Protein AF-A0A147B6J7-F1 (afdb_monomer)

Secondary structure (DSSP, 8-state):
-HHHHHHHHHHHHHHHHHHHHHHHHHHHHHHHHIIIIIHHHHHHHHHHHHHHHHHHHHHHHHHHHHHHHHHHHHHHT---HHHHTT-HHHHHHHHHHHHHHHHHHHHHHHHHHHHHHHHHHHHHHHHHHHHHHHHHHHHHHHHHHHHHHHS--------TTTTS---

Nearest PDB structures (foldseek):
  3q84-assembly1_A  TM=4.831E-01  e=7.282E-01  Homo sapiens
  5c21-assembly1_A  TM=3.276E-01  e=4.210E-01  Escherichia coli
  5c22-assembly4_D  TM=3.010E-01  e=3.986E-01  Escherichia coli
  5c22-assembly3_C  TM=2.764E-01  e=3.382E-01  Escherichia coli
  8vp5-assembly1_B  TM=3.276E-01  e=2.301E+00  Acetivibrio thermocellus ATCC 27405

pLDDT: mean 89.92, std 12.4, range [42.25, 98.62]

Solvent-accessible surface area (backbone atoms only — not comparable to full-atom values): 9178 Å² total; per-residue (Å²): 111,66,69,57,50,49,51,51,42,52,55,49,42,50,54,45,48,54,52,42,50,67,61,49,52,58,50,54,52,53,53,47,44,43,63,71,45,55,50,51,55,46,52,53,47,46,49,56,30,50,54,33,43,50,56,22,49,52,36,53,49,52,51,48,55,54,52,54,49,52,51,52,33,57,76,70,73,46,90,52,68,61,58,77,73,65,35,60,67,60,57,50,47,54,50,52,28,52,56,29,45,53,54,26,54,52,36,51,52,53,40,52,53,45,50,51,55,50,48,56,47,49,57,54,51,50,54,52,47,50,51,51,49,53,51,45,51,51,50,44,50,51,55,42,49,58,46,53,72,72,44,84,80,72,86,80,76,74,70,66,86,79,75,77,82,79,133

InterPro domains:
  IPR010504 Arfaptin homology (AH) domain [PF06456] (1-148)
  IPR010504 Arfaptin homology (AH) domain [PS50870] (1-153)
  IPR010504 Arfaptin homology (AH) domain [SM01015] (1-148)
  IPR027267 AH/BAR domain superfamily [G3DSA:1.20.1270.60] (1-149)
  IPR027267 AH/BAR domain superfamily [SSF103657] (1-149)
  IPR030798 Arfaptin family [PTHR12141] (1-161)

Sequence (167 aa):
EAFTRFGEAHRSIERYGIKLLKTVRPMLSDLNTYLNKAVPDTKLTIRKYADAKFEYLSYCLKVKEMDDEEYAYQALQEPLYRVETGNYEYRLILRCRQDARVRFAKLRSDVLVKLELLDQKHVQDIVFQLQRLVAALSQYHNDCHAVMKTTTIFPIEVDLSRSTFHY

Foldseek 3Di:
DQVVLVVVLVVQLVVLVVVLCVQLVVLVVLVCCLVVPLVVVLVVLVVQLVVLVVQLVVLVVVLVVVVVVVVVCVVVVHDDPCVVVPVVVNVVSVVSNVVSVVSNVVSVVVSVVSVVVSVVCVVVSPVVSVVSNVVSVVVSVVSSCVSVVPRPDDDPPPVCPPPVDDD

Mean predicted aligned error: 8.77 Å

Organism: NCBI:txid360319

Structure (mmCIF, N/CA/C/O backbone):
data_AF-A0A147B6J7-F1
#
_entry.id   AF-A0A147B6J7-F1
#
loop_
_atom_site.group_PDB
_atom_site.id
_atom_site.type_symbol
_atom_site.label_atom_id
_atom_site.label_alt_id
_atom_site.label_comp_id
_atom_site.label_asym_id
_atom_site.label_entity_id
_atom_site.label_seq_id
_atom_site.pdbx_PDB_ins_code
_atom_site.Cartn_x
_atom_site.Cartn_y
_atom_site.Cartn_z
_atom_site.occupancy
_atom_site.B_iso_or_equiv
_atom_site.auth_seq_id
_atom_site.auth_comp_id
_atom_site.auth_asym_id
_atom_site.auth_atom_id
_atom_site.pdbx_PDB_model_num
ATOM 1 N N . GLU A 1 1 ? -33.004 8.739 53.786 1.00 69.94 1 GLU A N 1
ATOM 2 C CA . GLU A 1 1 ? -32.907 7.510 52.963 1.00 69.94 1 GLU A CA 1
ATOM 3 C C . GLU A 1 1 ? -32.772 7.793 51.459 1.00 69.94 1 GLU A C 1
ATOM 5 O O . GLU A 1 1 ? -31.843 7.280 50.850 1.00 69.94 1 GLU A O 1
ATOM 10 N N . ALA A 1 2 ? -33.612 8.649 50.855 1.00 75.06 2 ALA A N 1
ATOM 11 C CA . ALA A 1 2 ? -33.563 8.957 49.414 1.00 75.06 2 ALA A CA 1
ATOM 12 C C . ALA A 1 2 ? -32.207 9.507 48.914 1.00 75.06 2 ALA A C 1
ATOM 14 O O . ALA A 1 2 ? -31.669 9.004 47.930 1.00 75.06 2 ALA A O 1
ATOM 15 N N . PHE A 1 3 ? -31.610 10.476 49.620 1.00 79.25 3 PHE A N 1
ATOM 16 C CA . PHE A 1 3 ? -30.280 11.011 49.281 1.00 79.25 3 PHE A CA 1
ATOM 17 C C . PHE A 1 3 ? -29.164 9.961 49.374 1.00 79.25 3 PHE A C 1
ATOM 19 O O . PHE A 1 3 ? -28.241 9.970 48.564 1.00 79.25 3 PHE A O 1
ATOM 26 N N . THR A 1 4 ? -29.262 9.028 50.324 1.00 84.44 4 THR A N 1
ATOM 27 C CA . THR A 1 4 ? -28.310 7.919 50.471 1.00 84.44 4 THR A CA 1
ATOM 28 C C . THR A 1 4 ? -28.399 6.974 49.275 1.00 84.44 4 THR A C 1
ATOM 30 O O . THR A 1 4 ? -27.381 6.711 48.641 1.00 84.44 4 THR A O 1
ATOM 33 N N . ARG A 1 5 ? -29.617 6.557 48.894 1.00 82.31 5 ARG A N 1
ATOM 34 C CA . ARG A 1 5 ? -29.853 5.714 47.706 1.00 82.31 5 ARG A CA 1
ATOM 35 C C . ARG A 1 5 ? -29.402 6.398 46.413 1.00 82.31 5 ARG A C 1
ATOM 37 O O . ARG A 1 5 ? -28.806 5.761 45.551 1.00 82.31 5 ARG A O 1
ATOM 44 N N . PHE A 1 6 ? -29.632 7.705 46.292 1.00 84.25 6 PHE A N 1
ATOM 45 C CA . PHE A 1 6 ? -29.133 8.505 45.173 1.00 84.25 6 PHE A CA 1
ATOM 46 C C . PHE A 1 6 ? -27.597 8.521 45.116 1.00 84.25 6 PHE A C 1
ATOM 48 O O . PHE A 1 6 ? -27.011 8.252 44.067 1.00 84.25 6 PHE A O 1
ATOM 55 N N . GLY A 1 7 ? -26.927 8.754 46.248 1.00 88.19 7 GLY A N 1
ATOM 56 C CA . GLY A 1 7 ? -25.465 8.707 46.329 1.00 88.19 7 GLY A CA 1
ATOM 57 C C . GLY A 1 7 ? -24.882 7.327 45.998 1.00 88.19 7 GLY A C 1
ATOM 58 O O . GLY A 1 7 ? -23.873 7.226 45.299 1.00 88.19 7 GLY A O 1
ATOM 59 N N . GLU A 1 8 ? -25.526 6.250 46.450 1.00 89.81 8 GLU A N 1
ATOM 60 C CA . GLU A 1 8 ? -25.137 4.869 46.135 1.00 89.81 8 GLU A CA 1
ATOM 61 C C . GLU A 1 8 ? -25.311 4.531 44.649 1.00 89.81 8 GLU A C 1
ATOM 63 O O . GLU A 1 8 ? -24.436 3.889 44.055 1.00 89.81 8 GLU A O 1
ATOM 68 N N . ALA A 1 9 ? -26.389 5.015 44.026 1.00 89.88 9 ALA A N 1
ATOM 69 C CA . ALA A 1 9 ? -26.606 4.881 42.591 1.00 89.88 9 ALA A CA 1
ATOM 70 C C . ALA A 1 9 ? -25.478 5.555 41.792 1.00 89.88 9 ALA A C 1
ATOM 72 O O . ALA A 1 9 ? -24.878 4.924 40.921 1.00 89.88 9 ALA A O 1
ATOM 73 N N . HIS A 1 10 ? -25.108 6.790 42.144 1.00 90.81 10 HIS A N 1
ATOM 74 C CA . HIS A 1 10 ? -24.001 7.505 41.500 1.00 90.81 10 HIS A CA 1
ATOM 75 C C . HIS A 1 10 ? -22.646 6.802 41.671 1.00 90.81 10 HIS A C 1
ATOM 77 O O . HIS A 1 10 ? -21.904 6.666 40.698 1.00 90.81 10 HIS A O 1
ATOM 83 N N . ARG A 1 11 ? -22.338 6.279 42.867 1.00 94.50 11 ARG A N 1
ATOM 84 C CA . ARG A 1 11 ? -21.125 5.464 43.090 1.00 94.50 11 ARG A CA 1
ATOM 85 C C . ARG A 1 11 ? -21.115 4.190 42.243 1.00 94.50 11 ARG A C 1
ATOM 87 O O . ARG A 1 11 ? -20.059 3.743 41.803 1.00 94.50 11 ARG A O 1
ATOM 94 N N . SER A 1 12 ? -22.278 3.584 42.018 1.00 93.94 12 SER A N 1
ATOM 95 C CA . SER A 1 12 ? -22.396 2.395 41.167 1.00 93.94 12 SER A CA 1
ATOM 96 C C . SER A 1 12 ? -22.158 2.740 39.695 1.00 93.94 12 SER A C 1
ATOM 98 O O . SER A 1 12 ? -21.373 2.061 39.034 1.00 93.94 12 SER A O 1
ATOM 100 N N . ILE A 1 13 ? -22.734 3.848 39.213 1.00 94.19 13 ILE A N 1
ATOM 101 C CA . ILE A 1 13 ? -22.497 4.384 37.862 1.00 94.19 13 ILE A CA 1
ATOM 102 C C . ILE A 1 13 ? -21.004 4.657 37.633 1.00 94.19 13 ILE A C 1
ATOM 104 O O . ILE A 1 13 ? -20.454 4.244 36.612 1.00 94.19 13 ILE A O 1
ATOM 108 N N . GLU A 1 14 ? -20.320 5.276 38.598 1.00 96.00 14 GLU A N 1
ATOM 109 C CA . GLU A 1 14 ? -18.872 5.511 38.534 1.00 96.00 14 GLU A CA 1
ATOM 110 C C . GLU A 1 14 ? -18.090 4.198 38.345 1.00 96.00 14 GLU A C 1
ATOM 112 O O . GLU A 1 14 ? -17.242 4.087 37.455 1.00 96.00 14 GLU A O 1
ATOM 117 N N . ARG A 1 15 ? -18.411 3.161 39.131 1.00 96.50 15 ARG A N 1
ATOM 118 C CA . ARG A 1 15 ? -17.767 1.840 39.023 1.00 96.50 15 ARG A CA 1
ATOM 119 C C . ARG A 1 15 ? -17.979 1.209 37.647 1.00 96.50 15 ARG A C 1
ATOM 121 O O . ARG A 1 15 ? -17.030 0.652 37.085 1.00 96.50 15 ARG A O 1
ATOM 128 N N . TYR A 1 16 ? -19.186 1.304 37.089 1.00 96.62 16 TYR A N 1
ATOM 129 C CA . TYR A 1 16 ? -19.463 0.830 35.730 1.00 96.62 16 TYR A CA 1
ATOM 130 C C . TYR A 1 16 ? -18.672 1.625 34.686 1.00 96.62 16 TYR A C 1
ATOM 132 O O . TYR A 1 16 ? -18.113 1.029 33.765 1.00 96.62 16 TYR A O 1
ATOM 140 N N . GLY A 1 17 ? -18.528 2.940 34.872 1.00 96.00 17 GLY A N 1
ATOM 141 C CA . GLY A 1 17 ? -17.719 3.800 34.008 1.00 96.00 17 GLY A CA 1
ATOM 142 C C . GLY A 1 17 ? -16.243 3.396 34.003 1.00 96.00 17 GLY A C 1
ATOM 143 O O . GLY A 1 17 ? -15.632 3.264 32.943 1.00 96.00 17 GLY A O 1
ATOM 144 N N . ILE A 1 18 ? -15.672 3.082 35.169 1.00 96.44 18 ILE A N 1
ATOM 145 C CA . ILE A 1 18 ? -14.296 2.568 35.270 1.00 96.44 18 ILE A CA 1
ATOM 146 C C . ILE A 1 18 ? -14.150 1.233 34.520 1.00 96.44 18 ILE A C 1
ATOM 148 O O . ILE A 1 18 ? -13.149 1.013 33.831 1.00 96.44 18 ILE A O 1
ATOM 152 N N . LYS A 1 19 ? -15.137 0.333 34.622 1.00 95.31 19 LYS A N 1
ATOM 153 C CA . LYS A 1 19 ? -15.140 -0.950 33.896 1.00 95.31 19 LYS A CA 1
ATOM 154 C C . LYS A 1 19 ? -15.223 -0.744 32.378 1.00 95.31 19 LYS A C 1
ATOM 156 O O . LYS A 1 19 ? -14.475 -1.389 31.639 1.00 95.31 19 LYS A O 1
ATOM 161 N N . LEU A 1 20 ? -16.066 0.182 31.920 1.00 95.94 20 LEU A N 1
ATOM 162 C CA . LEU A 1 20 ? -16.148 0.587 30.516 1.00 95.94 20 LEU A CA 1
ATOM 163 C C . LEU A 1 20 ? -14.793 1.107 30.020 1.00 95.94 20 LEU A C 1
ATOM 165 O O . LEU A 1 20 ? -14.279 0.614 29.019 1.00 95.94 20 LEU A O 1
ATOM 169 N N . LEU A 1 21 ? -14.161 2.029 30.754 1.00 95.44 21 LEU A N 1
ATOM 170 C CA . LEU A 1 21 ? -12.856 2.590 30.387 1.00 95.44 21 LEU A CA 1
ATOM 171 C C . LEU A 1 21 ? -11.766 1.518 30.281 1.00 95.44 21 LEU A C 1
ATOM 173 O O . LEU A 1 21 ? -10.988 1.524 29.327 1.00 95.44 21 LEU A O 1
ATOM 177 N N . LYS A 1 22 ? -11.729 0.562 31.217 1.00 95.06 22 LYS A N 1
ATOM 178 C CA . LYS A 1 22 ? -10.805 -0.585 31.156 1.00 95.06 22 LYS A CA 1
ATOM 179 C C . LYS A 1 22 ? -11.038 -1.464 29.924 1.00 95.06 22 LYS A C 1
ATOM 181 O O . LYS A 1 22 ? -10.088 -2.054 29.422 1.00 95.06 22 LYS A O 1
ATOM 186 N N . THR A 1 23 ? -12.273 -1.523 29.431 1.00 92.38 23 THR A N 1
ATOM 187 C CA . THR A 1 23 ? -12.650 -2.303 28.246 1.00 92.38 23 THR A CA 1
ATOM 188 C C . THR A 1 23 ? -12.295 -1.569 26.951 1.00 92.38 23 THR A C 1
ATOM 190 O O . THR A 1 23 ? -11.746 -2.181 26.039 1.00 92.38 23 THR A O 1
ATOM 193 N N . VAL A 1 24 ? -12.551 -0.258 26.879 1.00 93.38 24 VAL A N 1
ATOM 194 C CA . VAL A 1 24 ? -12.347 0.571 25.676 1.00 93.38 24 VAL A CA 1
ATOM 195 C C . VAL A 1 24 ? -10.879 0.948 25.457 1.00 93.38 24 VAL A C 1
ATOM 197 O O . VAL A 1 24 ? -10.421 1.021 24.318 1.00 93.38 24 VAL A O 1
ATOM 200 N N . ARG A 1 25 ? -10.101 1.165 26.525 1.00 93.44 25 ARG A N 1
ATOM 201 C CA . ARG A 1 25 ? -8.708 1.637 26.420 1.00 93.44 25 ARG A CA 1
ATOM 202 C C . ARG A 1 25 ? -7.802 0.737 25.555 1.00 93.44 25 ARG A C 1
ATOM 204 O O . ARG A 1 25 ? -7.075 1.295 24.733 1.00 93.44 25 ARG A O 1
ATOM 211 N N . PRO A 1 26 ? -7.831 -0.606 25.668 1.00 91.56 26 PRO A N 1
ATOM 212 C CA . PRO A 1 26 ? -7.085 -1.481 24.761 1.00 91.56 26 PRO A CA 1
ATOM 213 C C . PRO A 1 26 ? -7.514 -1.339 23.295 1.00 91.56 26 PRO A C 1
ATOM 215 O O . PRO A 1 26 ? -6.652 -1.285 22.426 1.00 91.56 26 PRO A O 1
ATOM 218 N N . MET A 1 27 ? -8.816 -1.168 23.021 1.00 91.25 27 MET A N 1
ATOM 219 C CA . MET A 1 27 ? -9.333 -1.009 21.651 1.00 91.25 27 MET A CA 1
ATOM 220 C C . MET A 1 27 ? -8.716 0.209 20.954 1.00 91.25 27 MET A C 1
ATOM 222 O O . MET A 1 27 ? -8.310 0.141 19.796 1.00 91.25 27 MET A O 1
ATOM 226 N N . LEU A 1 28 ? -8.592 1.326 21.681 1.00 90.31 28 LEU A N 1
ATOM 227 C CA . LEU A 1 28 ? -7.930 2.532 21.177 1.00 90.31 28 LEU A CA 1
ATOM 228 C C . LEU A 1 28 ? -6.443 2.291 20.891 1.00 90.31 28 LEU A C 1
ATOM 230 O O . LEU A 1 28 ? -5.915 2.829 19.922 1.00 90.31 28 LEU A O 1
ATOM 234 N N . SER A 1 29 ? -5.764 1.483 21.710 1.00 91.50 29 SER A N 1
ATOM 235 C CA . 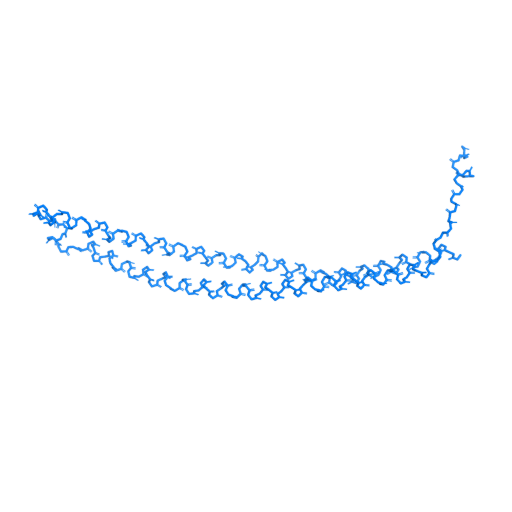SER A 1 29 ? -4.357 1.128 21.495 1.00 91.50 29 SER A CA 1
ATOM 236 C C . SER A 1 29 ? -4.161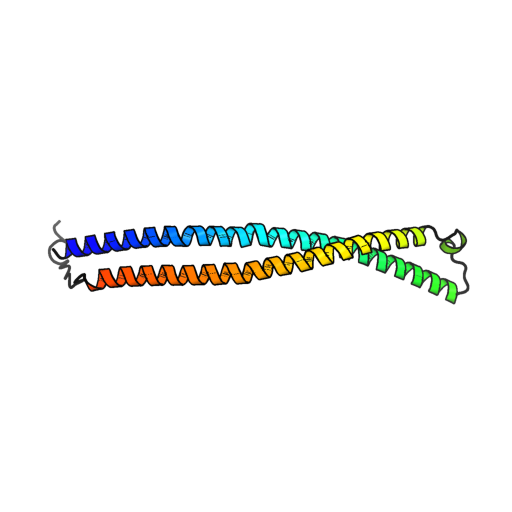 0.289 20.227 1.00 91.50 29 SER A C 1
ATOM 238 O O . SER A 1 29 ? -3.227 0.546 19.457 1.00 91.50 29 SER A O 1
ATOM 240 N N . ASP A 1 30 ? -5.074 -0.649 19.972 1.00 89.12 30 ASP A N 1
ATOM 241 C CA . ASP A 1 30 ? -5.074 -1.495 18.777 1.00 89.12 30 ASP A CA 1
ATOM 242 C C . ASP A 1 30 ? -5.309 -0.654 17.511 1.00 89.12 30 ASP A C 1
ATOM 244 O O . ASP A 1 30 ? -4.511 -0.703 16.570 1.00 89.12 30 ASP A O 1
ATOM 248 N N . LEU A 1 31 ? -6.335 0.207 17.520 1.00 90.00 31 LEU A N 1
ATOM 249 C CA . LEU A 1 31 ? -6.627 1.134 16.418 1.00 90.00 31 LEU A CA 1
ATOM 250 C C . LEU A 1 31 ? -5.474 2.116 16.175 1.00 90.00 31 LEU A C 1
ATOM 252 O O . LEU A 1 31 ? -5.091 2.367 15.032 1.00 90.00 31 LEU A O 1
ATOM 256 N N . ASN A 1 32 ? -4.864 2.629 17.244 1.00 91.94 32 ASN A N 1
ATOM 257 C CA . ASN A 1 32 ? -3.690 3.489 17.151 1.00 91.94 32 ASN A CA 1
ATOM 258 C C . ASN A 1 32 ? -2.502 2.755 16.512 1.00 91.94 32 ASN A C 1
ATOM 260 O O . ASN A 1 32 ? -1.783 3.329 15.699 1.00 91.94 32 ASN A O 1
ATOM 264 N N . THR A 1 33 ? -2.304 1.479 16.840 1.00 91.31 33 THR A N 1
ATOM 265 C CA . THR A 1 33 ? -1.266 0.642 16.224 1.00 91.31 33 THR A CA 1
ATOM 266 C C . THR A 1 33 ? -1.539 0.407 14.741 1.00 91.31 33 THR A C 1
ATOM 268 O O . THR A 1 33 ? -0.619 0.496 13.924 1.00 91.31 33 THR A O 1
ATOM 271 N N . TYR A 1 34 ? -2.790 0.153 14.365 1.00 90.56 34 TYR A N 1
ATOM 272 C CA . TYR A 1 34 ? -3.180 0.037 12.963 1.00 90.56 34 TYR A CA 1
ATOM 273 C C . TYR A 1 34 ? -2.871 1.331 12.185 1.00 90.56 34 TYR A C 1
ATOM 275 O O . TYR A 1 34 ? -2.132 1.300 11.196 1.00 90.56 34 TYR A O 1
ATOM 283 N N . LEU A 1 35 ? -3.338 2.479 12.686 1.00 91.62 35 LEU A N 1
ATOM 284 C CA . LEU A 1 35 ? -3.189 3.779 12.022 1.00 91.62 35 LEU A CA 1
ATOM 285 C C . LEU A 1 35 ? -1.745 4.282 11.972 1.00 91.62 35 LEU A C 1
ATOM 287 O O . LEU A 1 35 ? -1.324 4.815 10.949 1.00 91.62 35 LEU A O 1
ATOM 291 N N . ASN A 1 36 ? -0.986 4.119 13.057 1.00 94.62 36 ASN A N 1
ATOM 292 C CA . ASN A 1 36 ? 0.332 4.742 13.203 1.00 94.62 36 ASN A CA 1
ATOM 293 C C . ASN A 1 36 ? 1.505 3.786 12.970 1.00 94.62 36 ASN A C 1
ATOM 295 O O . ASN A 1 36 ? 2.647 4.239 12.926 1.00 94.62 36 ASN A O 1
ATOM 299 N N . LYS A 1 37 ? 1.260 2.480 12.795 1.00 93.50 37 LYS A N 1
ATOM 300 C CA . LYS A 1 37 ? 2.313 1.508 12.454 1.00 93.50 37 LYS A CA 1
ATOM 301 C C . LYS A 1 37 ? 2.007 0.736 11.172 1.00 93.50 37 LYS A C 1
ATOM 303 O O . LYS A 1 37 ? 2.798 0.802 10.236 1.00 93.50 37 LYS A O 1
ATOM 308 N N . ALA A 1 38 ? 0.859 0.057 11.090 1.00 92.69 38 ALA A N 1
ATOM 309 C CA . ALA A 1 38 ? 0.550 -0.816 9.948 1.00 92.69 38 ALA A CA 1
ATOM 310 C C . ALA A 1 38 ? 0.339 -0.037 8.633 1.00 92.69 38 ALA A C 1
ATOM 312 O O . ALA A 1 38 ? 0.917 -0.377 7.596 1.00 92.69 38 ALA A O 1
ATOM 313 N N . VAL A 1 39 ? -0.440 1.051 8.678 1.00 94.19 39 VAL A N 1
ATOM 314 C CA . VAL A 1 39 ? -0.682 1.899 7.499 1.00 94.19 39 VAL A CA 1
ATOM 315 C C . VAL A 1 39 ? 0.611 2.585 7.011 1.00 94.19 39 VAL A C 1
ATOM 317 O O . VAL A 1 39 ? 0.891 2.518 5.810 1.00 94.19 39 VAL A O 1
ATOM 320 N N . PRO A 1 40 ? 1.445 3.210 7.872 1.00 96.81 40 PRO A N 1
ATOM 321 C CA . PRO A 1 40 ? 2.719 3.793 7.450 1.00 96.81 40 PRO A CA 1
ATOM 322 C C . PRO A 1 40 ? 3.708 2.792 6.848 1.00 96.81 40 PRO A C 1
ATOM 324 O O . PRO A 1 40 ? 4.356 3.129 5.858 1.00 96.81 40 PRO A O 1
ATOM 327 N N . ASP A 1 41 ? 3.804 1.570 7.378 1.00 95.31 41 ASP A N 1
ATOM 328 C CA . ASP A 1 41 ? 4.677 0.526 6.816 1.00 95.31 41 ASP A CA 1
ATOM 329 C C . ASP A 1 41 ? 4.257 0.123 5.387 1.00 95.31 41 ASP A C 1
ATOM 331 O O . ASP A 1 41 ? 5.082 0.012 4.468 1.00 95.31 41 ASP A O 1
ATOM 335 N N . THR A 1 42 ? 2.947 -0.001 5.161 1.00 96.50 42 THR A N 1
ATOM 336 C CA . THR A 1 42 ? 2.401 -0.264 3.822 1.00 96.50 42 THR A CA 1
ATOM 337 C C . THR A 1 42 ? 2.676 0.914 2.884 1.00 96.50 42 THR A C 1
ATOM 339 O O . THR A 1 42 ? 3.189 0.722 1.779 1.00 96.50 42 THR A O 1
ATOM 342 N N . LYS A 1 43 ? 2.454 2.155 3.347 1.00 97.38 43 LYS A N 1
ATOM 343 C CA . LYS A 1 43 ? 2.781 3.378 2.591 1.00 97.38 43 LYS A CA 1
ATOM 344 C C . LYS A 1 43 ? 4.261 3.456 2.219 1.00 97.38 43 LYS A C 1
ATOM 346 O O . LYS A 1 43 ? 4.575 3.863 1.103 1.00 97.38 43 LYS A O 1
ATOM 351 N N . LEU A 1 44 ? 5.171 3.065 3.112 1.00 97.38 44 LEU A N 1
ATOM 352 C CA . LEU A 1 44 ? 6.608 3.043 2.827 1.00 97.38 44 LEU A CA 1
ATOM 353 C C . LEU A 1 44 ? 6.932 2.096 1.665 1.00 97.38 44 LEU A C 1
ATOM 355 O O . LEU A 1 44 ? 7.736 2.427 0.797 1.00 97.38 44 LEU A O 1
ATOM 359 N N . THR A 1 45 ? 6.281 0.938 1.629 1.00 96.69 45 THR A N 1
ATOM 360 C CA . THR A 1 45 ? 6.477 -0.060 0.566 1.00 96.69 45 THR A CA 1
ATOM 361 C C . THR A 1 45 ? 5.928 0.441 -0.769 1.00 96.69 45 THR A C 1
ATOM 363 O O . THR A 1 45 ? 6.598 0.318 -1.792 1.00 96.69 45 THR A O 1
ATOM 366 N N . ILE A 1 46 ? 4.765 1.101 -0.747 1.00 98.06 46 ILE A N 1
ATOM 367 C CA . ILE A 1 46 ? 4.179 1.755 -1.925 1.00 98.06 46 ILE A CA 1
ATOM 368 C C . ILE A 1 46 ? 5.107 2.843 -2.479 1.00 98.06 46 ILE A C 1
ATOM 370 O O . ILE A 1 46 ? 5.279 2.916 -3.693 1.00 98.06 46 ILE A O 1
ATOM 374 N N . ARG A 1 47 ? 5.741 3.659 -1.623 1.00 98.19 47 ARG A N 1
ATOM 375 C CA . ARG A 1 47 ? 6.712 4.677 -2.073 1.00 98.19 47 ARG A CA 1
ATOM 376 C C . ARG A 1 47 ? 7.907 4.041 -2.777 1.00 98.19 47 ARG A C 1
ATOM 378 O O . ARG A 1 47 ? 8.184 4.397 -3.912 1.00 98.19 47 ARG A O 1
ATOM 385 N N . LYS A 1 48 ? 8.530 3.026 -2.166 1.00 97.88 48 LYS A N 1
ATOM 386 C CA . LYS A 1 48 ? 9.651 2.290 -2.783 1.00 97.88 48 LYS A CA 1
ATOM 387 C C . LYS A 1 48 ? 9.272 1.691 -4.140 1.00 97.88 48 LYS A C 1
ATOM 389 O O . LYS A 1 48 ? 10.055 1.740 -5.083 1.00 97.88 48 LYS A O 1
ATOM 394 N N . TYR A 1 49 ? 8.067 1.131 -4.244 1.00 98.25 49 TYR A N 1
ATOM 395 C CA . TYR A 1 49 ? 7.526 0.642 -5.510 1.00 98.25 49 TYR A CA 1
ATOM 396 C C . TYR A 1 49 ? 7.348 1.763 -6.542 1.00 98.25 49 TYR A C 1
ATOM 398 O O . TYR A 1 49 ? 7.701 1.568 -7.704 1.00 98.25 49 TYR A O 1
ATOM 406 N N . ALA A 1 50 ? 6.815 2.919 -6.140 1.00 98.06 50 ALA A N 1
ATOM 407 C CA . ALA A 1 50 ? 6.629 4.062 -7.028 1.00 98.06 50 ALA A CA 1
ATOM 408 C C . ALA A 1 50 ? 7.969 4.579 -7.572 1.00 98.06 50 ALA A C 1
ATOM 410 O O . ALA A 1 50 ? 8.076 4.797 -8.777 1.00 98.06 50 ALA A O 1
ATOM 411 N N . ASP A 1 51 ? 8.994 4.669 -6.722 1.00 98.06 51 ASP A N 1
ATOM 412 C CA . ASP A 1 51 ? 10.347 5.072 -7.122 1.00 98.06 51 ASP A CA 1
ATOM 413 C C . ASP A 1 51 ? 10.945 4.075 -8.129 1.00 98.06 51 ASP A C 1
ATOM 415 O O . ASP A 1 51 ? 11.405 4.463 -9.202 1.00 98.06 51 ASP A O 1
ATOM 419 N N . ALA A 1 52 ? 10.851 2.769 -7.848 1.00 98.25 52 ALA A N 1
ATOM 420 C CA . ALA A 1 52 ? 11.331 1.727 -8.759 1.00 98.25 52 ALA A CA 1
ATOM 421 C C . ALA A 1 52 ? 10.546 1.679 -10.083 1.00 98.25 52 ALA A C 1
ATOM 423 O O . ALA A 1 52 ? 11.108 1.385 -11.139 1.00 98.25 52 ALA A O 1
ATOM 424 N N . LYS A 1 53 ? 9.240 1.973 -10.050 1.00 98.25 53 LYS A N 1
ATOM 425 C CA . LYS A 1 53 ? 8.413 2.105 -11.254 1.00 98.25 53 LYS A CA 1
ATOM 426 C C . LYS A 1 53 ? 8.861 3.305 -12.083 1.00 98.25 53 LYS A C 1
ATOM 428 O O . LYS A 1 53 ? 8.965 3.173 -13.299 1.00 98.25 53 LYS A O 1
ATOM 433 N N . PHE A 1 54 ? 9.110 4.448 -11.447 1.00 98.44 54 PHE A N 1
ATOM 434 C CA . PHE A 1 54 ? 9.587 5.647 -12.129 1.00 98.44 54 PHE A CA 1
ATOM 435 C C . PHE A 1 54 ? 10.939 5.395 -12.803 1.00 98.44 54 PHE A C 1
ATOM 437 O O . PHE A 1 54 ? 11.076 5.661 -13.992 1.00 98.44 54 PHE A O 1
ATOM 444 N N . GLU A 1 55 ? 11.887 4.786 -12.086 1.00 98.19 55 GLU A N 1
ATOM 445 C CA . GLU A 1 55 ? 13.192 4.384 -12.627 1.00 98.19 55 GLU A CA 1
ATOM 446 C C . GLU A 1 55 ? 13.053 3.423 -13.824 1.00 98.19 55 GLU A C 1
ATOM 448 O O . GLU A 1 55 ? 13.661 3.617 -14.873 1.00 98.19 55 GLU A O 1
ATOM 453 N N . TYR A 1 56 ? 12.215 2.388 -13.719 1.00 98.62 56 TYR A N 1
ATOM 454 C CA . TYR A 1 56 ? 11.993 1.465 -14.835 1.00 98.62 56 TYR A CA 1
ATOM 455 C C . TYR A 1 56 ? 11.380 2.161 -16.062 1.00 98.62 56 TYR A C 1
ATOM 457 O O . TYR A 1 56 ? 11.786 1.900 -17.199 1.00 98.62 56 TYR A O 1
ATOM 465 N N . LEU A 1 57 ? 10.401 3.043 -15.845 1.00 98.50 57 LEU A N 1
ATOM 466 C CA . LEU A 1 57 ? 9.732 3.768 -16.922 1.00 98.50 57 LEU A CA 1
ATOM 467 C C . LEU A 1 57 ? 10.643 4.805 -17.580 1.00 98.50 57 LEU A C 1
ATOM 469 O O . LEU A 1 57 ? 10.561 4.956 -18.797 1.00 98.50 57 LEU A O 1
ATOM 473 N N . SER A 1 58 ? 11.536 5.461 -16.832 1.00 98.50 58 SER A N 1
ATOM 474 C CA . SER A 1 58 ? 12.507 6.393 -17.415 1.00 98.50 58 SER A CA 1
ATOM 475 C C . SER A 1 58 ? 13.473 5.671 -18.358 1.00 98.50 58 SER A C 1
ATOM 477 O O . SER A 1 58 ? 13.711 6.150 -19.464 1.00 98.50 58 SER A O 1
ATOM 479 N N . TYR A 1 59 ? 13.931 4.463 -18.006 1.00 98.56 59 TYR A N 1
ATOM 480 C CA . TYR A 1 59 ? 14.712 3.636 -18.930 1.00 98.56 59 TYR A CA 1
ATOM 481 C C . TYR A 1 59 ? 13.906 3.183 -20.151 1.00 98.56 59 TYR A C 1
ATOM 483 O O . TYR A 1 59 ? 14.445 3.141 -21.253 1.00 98.56 59 TYR A O 1
ATOM 491 N N . CYS A 1 60 ? 12.621 2.846 -19.992 1.00 98.31 60 CYS A N 1
ATOM 492 C CA . CYS A 1 60 ? 11.771 2.504 -21.138 1.00 98.31 60 CYS A CA 1
ATOM 493 C C . CYS A 1 60 ? 11.60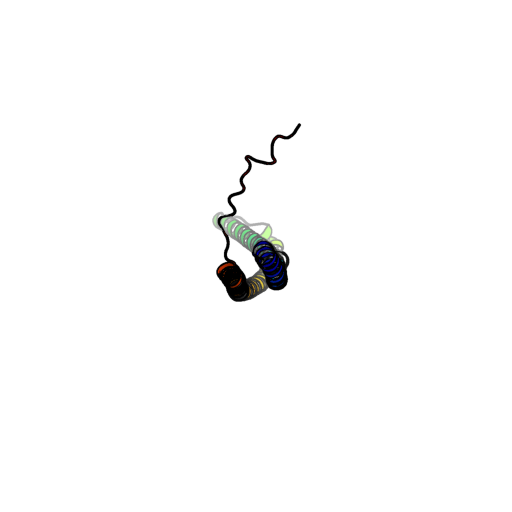9 3.684 -22.100 1.00 98.31 60 CYS A C 1
ATOM 495 O O . CYS A 1 60 ? 11.663 3.484 -23.311 1.00 98.31 60 CYS A O 1
ATOM 497 N N . LEU A 1 61 ? 11.429 4.892 -21.561 1.00 98.44 61 LEU A N 1
ATOM 498 C CA . LEU A 1 61 ? 11.346 6.109 -22.356 1.00 98.44 61 LEU A CA 1
ATOM 499 C C . LEU A 1 61 ? 12.665 6.373 -23.084 1.00 98.44 61 LEU A C 1
ATOM 501 O O . LEU A 1 61 ? 12.643 6.567 -24.291 1.00 98.44 61 LEU A O 1
ATOM 505 N N . LYS A 1 62 ? 13.805 6.270 -22.391 1.00 98.12 62 LYS A N 1
ATOM 506 C CA . LYS A 1 62 ? 15.119 6.491 -23.003 1.00 98.12 62 LYS A CA 1
ATOM 507 C C . LYS A 1 62 ? 15.421 5.507 -24.137 1.00 98.12 62 LYS A C 1
ATOM 509 O O . LYS A 1 62 ? 15.950 5.917 -25.160 1.00 98.12 62 LYS A O 1
ATOM 514 N N . VAL A 1 63 ? 15.068 4.226 -23.982 1.00 98.19 63 VAL A N 1
ATOM 515 C CA . VAL A 1 63 ? 15.188 3.241 -25.078 1.00 98.19 63 VAL A CA 1
ATOM 516 C C . VAL A 1 63 ? 14.346 3.673 -26.273 1.00 98.19 63 VAL A C 1
ATOM 518 O O . VAL A 1 63 ? 14.858 3.703 -27.383 1.00 98.19 63 VAL A O 1
ATOM 521 N N . LYS A 1 64 ? 13.091 4.069 -26.035 1.00 98.25 64 LYS A N 1
ATOM 522 C CA . LYS A 1 64 ? 12.197 4.520 -27.101 1.00 98.25 64 LYS A CA 1
ATOM 523 C C . LYS A 1 64 ? 12.738 5.756 -27.826 1.00 98.25 64 LYS A C 1
ATOM 525 O O . LYS A 1 64 ? 12.727 5.778 -29.043 1.00 98.25 64 LYS A O 1
ATOM 530 N N . GLU A 1 65 ? 13.251 6.744 -27.097 1.00 97.56 65 GLU A N 1
ATOM 531 C CA . GLU A 1 65 ? 13.878 7.932 -27.694 1.00 97.56 65 GLU A CA 1
ATOM 532 C C . GLU A 1 65 ? 15.061 7.563 -28.603 1.00 97.56 65 GLU A C 1
ATOM 534 O O . GLU A 1 65 ? 15.226 8.152 -29.666 1.00 97.56 65 GLU A O 1
ATOM 539 N N . MET A 1 66 ? 15.874 6.579 -28.202 1.00 96.31 66 MET A N 1
ATOM 540 C CA . MET A 1 66 ? 17.013 6.107 -29.000 1.00 96.31 66 MET A CA 1
ATOM 541 C C . MET A 1 66 ? 16.584 5.281 -30.221 1.00 96.31 66 MET A C 1
ATOM 543 O O . MET A 1 66 ? 17.253 5.358 -31.250 1.00 96.31 66 MET A O 1
ATOM 547 N N . ASP A 1 67 ? 15.499 4.508 -30.109 1.00 96.00 67 ASP A N 1
ATOM 548 C CA . ASP A 1 67 ? 14.899 3.775 -31.232 1.00 96.00 67 ASP A CA 1
ATOM 549 C C . ASP A 1 67 ? 14.277 4.754 -32.249 1.00 96.00 67 ASP A C 1
ATOM 551 O O . ASP A 1 67 ? 14.471 4.607 -33.455 1.00 96.00 67 ASP A O 1
ATOM 555 N N . ASP A 1 68 ? 13.571 5.784 -31.765 1.00 96.94 68 ASP A N 1
ATOM 556 C CA . ASP A 1 68 ? 12.949 6.826 -32.592 1.00 96.94 68 ASP A CA 1
ATOM 557 C C . ASP A 1 68 ? 14.018 7.668 -33.328 1.00 96.94 68 ASP A C 1
ATOM 559 O O . ASP A 1 68 ? 13.848 7.994 -34.504 1.00 96.94 68 ASP A O 1
ATOM 563 N N . GLU A 1 69 ? 15.146 7.979 -32.672 1.00 95.25 69 GLU A N 1
ATOM 564 C CA . GLU A 1 69 ? 16.315 8.622 -33.298 1.00 95.25 69 GLU A CA 1
ATOM 565 C C . GLU A 1 69 ? 16.894 7.754 -34.425 1.00 95.25 69 GLU A C 1
ATOM 567 O O . GLU A 1 69 ? 17.091 8.234 -35.541 1.00 95.25 69 GLU A O 1
ATOM 572 N N . GLU A 1 70 ? 17.146 6.471 -34.155 1.00 93.31 70 GLU A N 1
ATOM 573 C CA . GLU A 1 70 ? 17.719 5.547 -35.139 1.00 93.31 70 GLU A CA 1
ATOM 574 C C . GLU A 1 70 ? 16.801 5.391 -36.360 1.00 93.31 70 GLU A C 1
ATOM 576 O O . GLU A 1 70 ? 17.270 5.456 -37.499 1.00 93.31 70 GLU A O 1
ATOM 581 N N . TYR A 1 71 ? 15.486 5.303 -36.138 1.00 95.19 71 TYR A N 1
ATOM 582 C CA . TYR A 1 71 ? 14.488 5.287 -37.206 1.00 95.19 71 TYR A CA 1
ATOM 583 C C . TYR A 1 71 ? 14.512 6.568 -38.057 1.00 95.19 71 TYR A C 1
ATOM 585 O O . TYR A 1 71 ? 14.427 6.497 -39.285 1.00 95.19 71 TYR A O 1
ATOM 593 N N . ALA A 1 72 ? 14.655 7.741 -37.432 1.00 95.88 72 ALA A N 1
ATOM 594 C CA . ALA A 1 72 ? 14.710 9.017 -38.143 1.00 95.88 72 ALA A CA 1
ATOM 595 C C . ALA A 1 72 ? 15.947 9.127 -39.055 1.00 95.88 72 ALA A C 1
ATOM 597 O O . ALA A 1 72 ? 15.809 9.478 -40.227 1.00 95.88 72 ALA A O 1
ATOM 598 N N . TYR A 1 73 ? 17.135 8.767 -38.557 1.00 94.81 73 TYR A N 1
ATOM 599 C CA . TYR A 1 73 ? 18.366 8.740 -39.361 1.00 94.81 73 TYR A CA 1
ATOM 600 C C . TYR A 1 73 ? 18.285 7.718 -40.500 1.00 94.81 73 TYR A C 1
ATOM 602 O O . TYR A 1 73 ? 18.673 8.009 -41.634 1.00 94.81 73 TYR A O 1
ATOM 610 N N . GLN A 1 74 ? 17.696 6.547 -40.236 1.00 92.56 74 GLN A N 1
ATOM 611 C CA . GLN A 1 74 ? 17.475 5.530 -41.259 1.00 92.56 74 GLN A CA 1
ATOM 612 C C . GLN A 1 74 ? 16.541 6.026 -42.376 1.00 92.56 74 GLN A C 1
ATOM 614 O O . GLN A 1 74 ? 16.790 5.744 -43.549 1.00 92.56 74 GLN A O 1
ATOM 619 N N . ALA A 1 75 ? 15.502 6.798 -42.040 1.00 95.75 75 ALA A N 1
ATOM 620 C CA . ALA A 1 75 ? 14.593 7.396 -43.020 1.00 95.75 75 ALA A CA 1
ATOM 621 C C . ALA A 1 75 ? 15.278 8.458 -43.900 1.00 95.75 75 ALA A C 1
ATOM 623 O O . ALA A 1 75 ? 14.943 8.588 -45.077 1.00 95.75 75 ALA A O 1
ATOM 624 N N . LEU A 1 76 ? 16.251 9.186 -43.343 1.00 95.12 76 LEU A N 1
ATOM 625 C CA . LEU A 1 76 ? 17.071 10.172 -44.055 1.00 95.12 76 LEU A CA 1
ATOM 626 C C . LEU A 1 76 ? 18.229 9.543 -44.849 1.00 95.12 76 LEU A C 1
ATOM 628 O O . LEU A 1 76 ? 18.887 10.245 -45.610 1.00 95.12 76 LEU A O 1
ATOM 632 N N . GLN A 1 77 ? 18.463 8.232 -44.699 1.00 92.75 77 GLN A N 1
ATOM 633 C CA . GLN A 1 77 ? 19.633 7.522 -45.233 1.00 92.75 77 GLN A CA 1
ATOM 634 C C . GLN A 1 77 ? 20.971 8.110 -44.752 1.00 92.75 77 GLN A C 1
ATOM 636 O O . GLN A 1 77 ? 21.987 8.009 -45.441 1.00 92.75 77 GLN A O 1
ATOM 641 N N . GLU A 1 78 ? 20.981 8.700 -43.557 1.00 93.00 78 GLU A N 1
ATOM 642 C CA . GLU A 1 78 ? 22.180 9.265 -42.945 1.00 93.00 78 GLU A CA 1
ATOM 643 C C . GLU A 1 78 ? 22.773 8.303 -41.904 1.00 93.00 78 GLU A C 1
ATOM 645 O O . GLU A 1 78 ? 22.032 7.642 -41.167 1.00 93.00 78 GLU A O 1
ATOM 650 N N . PRO A 1 79 ? 24.110 8.209 -41.808 1.00 89.44 79 PRO A N 1
ATOM 651 C CA . PRO A 1 79 ? 24.755 7.403 -40.784 1.00 89.44 79 PRO A CA 1
ATOM 652 C C . PRO A 1 79 ? 24.585 8.020 -39.388 1.00 89.44 79 PRO A C 1
ATOM 654 O O . PRO A 1 79 ? 24.793 9.216 -39.185 1.00 89.44 79 PRO A O 1
ATOM 657 N N . LEU A 1 80 ? 24.275 7.180 -38.395 1.00 92.50 80 LEU A N 1
ATOM 658 C CA . LEU A 1 80 ? 24.222 7.573 -36.987 1.00 92.50 80 LEU A CA 1
ATOM 659 C C . LEU A 1 80 ? 25.517 7.165 -36.272 1.00 92.50 80 LEU A C 1
ATOM 661 O O . LEU A 1 80 ? 25.736 5.988 -35.979 1.00 92.50 80 LEU A O 1
ATOM 665 N N . TYR A 1 81 ? 26.343 8.149 -35.910 1.00 89.94 81 TYR A N 1
ATOM 666 C CA . TYR A 1 81 ? 27.664 7.946 -35.292 1.00 89.94 81 TYR A CA 1
ATOM 667 C C . TYR A 1 81 ? 27.654 7.003 -34.073 1.00 89.94 81 TYR A C 1
ATOM 669 O O . TYR A 1 81 ? 28.540 6.159 -33.909 1.00 89.94 81 TYR A O 1
ATOM 677 N N . ARG A 1 82 ? 26.628 7.105 -33.213 1.00 92.81 82 ARG A N 1
ATOM 678 C CA . ARG A 1 82 ? 26.449 6.212 -32.053 1.00 92.81 82 ARG A CA 1
ATOM 679 C C . ARG A 1 82 ? 26.392 4.740 -32.476 1.00 92.81 82 ARG A C 1
ATOM 681 O O . ARG A 1 82 ? 26.953 3.889 -31.789 1.00 92.81 82 ARG A O 1
ATOM 688 N N . VAL A 1 83 ? 25.709 4.434 -33.577 1.00 91.00 83 VAL A N 1
ATOM 689 C CA . VAL A 1 83 ? 25.546 3.067 -34.091 1.00 91.00 83 VAL A CA 1
ATOM 690 C C . VAL A 1 83 ? 26.834 2.584 -34.754 1.00 91.00 83 VAL A C 1
ATOM 692 O O . VAL A 1 83 ? 27.287 1.479 -34.457 1.00 91.00 83 VAL A O 1
ATOM 695 N N . GLU A 1 84 ? 27.485 3.434 -35.551 1.00 90.38 84 GLU A N 1
ATOM 696 C CA . GLU A 1 84 ? 28.749 3.114 -36.235 1.00 90.38 84 GLU A CA 1
ATOM 697 C C . GLU A 1 84 ? 29.896 2.806 -35.266 1.00 90.38 84 GLU A C 1
ATOM 699 O O . GLU A 1 84 ? 30.715 1.922 -35.506 1.00 90.38 84 GLU A O 1
ATOM 704 N N . THR A 1 85 ? 29.919 3.482 -34.118 1.00 90.94 85 THR A N 1
ATOM 705 C CA . THR A 1 85 ? 30.917 3.271 -33.056 1.00 90.94 85 THR A CA 1
ATOM 706 C C . THR A 1 85 ? 30.546 2.144 -32.089 1.00 90.94 85 THR A C 1
ATOM 708 O O . THR A 1 85 ? 31.123 1.999 -31.008 1.00 90.94 85 THR A O 1
ATOM 711 N N . GLY A 1 86 ? 29.590 1.300 -32.481 1.00 90.62 86 GLY A N 1
ATOM 712 C CA . GLY A 1 86 ? 29.243 0.080 -31.776 1.00 90.62 86 GLY A CA 1
ATOM 713 C C . GLY A 1 86 ? 28.173 0.247 -30.707 1.00 90.62 86 GLY A C 1
ATOM 714 O O . GLY A 1 86 ? 27.968 -0.700 -29.966 1.00 90.62 86 GLY A O 1
ATOM 715 N N . ASN A 1 87 ? 27.475 1.375 -30.596 1.00 94.81 87 ASN A N 1
ATOM 716 C CA . ASN A 1 87 ? 26.232 1.531 -29.828 1.00 94.81 87 ASN A CA 1
ATOM 717 C C . ASN A 1 87 ? 26.279 1.125 -28.333 1.00 94.81 87 ASN A C 1
ATOM 719 O O . ASN A 1 87 ? 25.371 0.477 -27.799 1.00 94.81 87 ASN A O 1
ATOM 723 N N . TYR A 1 88 ? 27.371 1.464 -27.641 1.00 95.44 88 TYR A N 1
ATOM 724 C CA . TYR A 1 88 ? 27.590 1.067 -26.243 1.00 95.44 88 TYR A CA 1
ATOM 725 C C . TYR A 1 88 ? 26.554 1.640 -25.271 1.00 95.44 88 TYR A C 1
ATOM 727 O O . TYR A 1 88 ? 26.106 0.920 -24.378 1.00 95.44 88 TYR A O 1
ATOM 735 N N . GLU A 1 89 ? 26.154 2.901 -25.454 1.00 94.00 89 GLU A N 1
ATOM 736 C CA . GLU A 1 89 ? 25.174 3.566 -24.588 1.00 94.00 89 GLU A CA 1
ATOM 737 C C . GLU A 1 89 ? 23.826 2.839 -24.618 1.00 94.00 89 GLU A C 1
ATOM 739 O O . GLU A 1 89 ? 23.279 2.510 -23.569 1.00 94.00 89 GLU A O 1
ATOM 744 N N . TYR A 1 90 ? 23.337 2.475 -25.805 1.00 96.69 90 TYR A N 1
ATOM 745 C CA . TYR A 1 90 ? 22.076 1.749 -25.942 1.00 96.69 90 TYR A CA 1
ATOM 746 C C . TYR A 1 90 ? 22.120 0.391 -25.237 1.00 96.69 90 TYR A C 1
ATOM 748 O O . TYR A 1 90 ? 21.214 0.046 -24.478 1.00 96.69 90 TYR A O 1
ATOM 756 N N . ARG A 1 91 ? 23.217 -0.367 -25.403 1.00 96.50 91 ARG A N 1
ATOM 757 C CA . ARG A 1 91 ? 23.408 -1.640 -24.685 1.00 96.50 91 ARG A CA 1
ATOM 758 C C . ARG A 1 91 ? 23.420 -1.464 -23.170 1.00 96.50 91 ARG A C 1
ATOM 760 O O . ARG A 1 91 ? 22.887 -2.317 -22.457 1.00 96.50 91 ARG A O 1
ATOM 767 N N . LEU A 1 92 ? 24.036 -0.390 -22.676 1.00 96.69 92 LEU A N 1
ATOM 768 C CA . LEU A 1 92 ? 24.049 -0.075 -21.252 1.00 96.69 92 LEU A CA 1
ATOM 769 C C . LEU A 1 92 ? 22.631 0.225 -20.753 1.00 96.69 92 LEU A C 1
ATOM 771 O O . LEU A 1 92 ? 22.193 -0.387 -19.780 1.00 96.69 92 LEU A O 1
ATOM 775 N N . ILE A 1 93 ? 21.890 1.087 -21.453 1.00 97.69 93 ILE A N 1
ATOM 776 C CA . ILE A 1 93 ? 20.507 1.433 -21.104 1.00 97.69 93 ILE A CA 1
ATOM 777 C C . ILE A 1 93 ? 19.597 0.198 -21.129 1.00 97.69 93 ILE A C 1
ATOM 779 O O . ILE A 1 93 ? 18.800 0.019 -20.208 1.00 97.69 93 ILE A O 1
ATOM 783 N N . LEU A 1 94 ? 19.741 -0.703 -22.108 1.00 97.94 94 LEU A N 1
ATOM 784 C CA . LEU A 1 94 ? 18.995 -1.966 -22.140 1.00 97.94 94 LEU A CA 1
ATOM 785 C C . LEU A 1 94 ? 19.262 -2.837 -20.907 1.00 97.94 94 LEU A C 1
ATOM 787 O O . LEU A 1 94 ? 18.326 -3.408 -20.341 1.00 97.94 94 LEU A O 1
ATOM 791 N N . ARG A 1 95 ? 20.522 -2.922 -20.463 1.00 98.25 95 ARG A N 1
ATOM 792 C CA . ARG A 1 95 ? 20.880 -3.654 -19.241 1.00 98.25 95 ARG A CA 1
ATOM 793 C C . ARG A 1 95 ? 20.257 -2.997 -18.008 1.00 98.25 95 ARG A C 1
ATOM 795 O O . ARG A 1 95 ? 19.576 -3.677 -17.246 1.00 98.25 95 ARG A O 1
ATOM 802 N N . CYS A 1 96 ? 20.399 -1.680 -17.861 1.00 98.19 96 CYS A N 1
ATOM 803 C CA . CYS A 1 96 ? 19.798 -0.933 -16.754 1.00 98.19 96 CYS A CA 1
ATOM 804 C C . CYS A 1 96 ? 18.269 -1.079 -16.719 1.00 98.19 96 CYS A C 1
ATOM 806 O O . CYS A 1 96 ? 17.694 -1.304 -15.653 1.00 98.19 96 CYS A O 1
ATOM 808 N N . ARG A 1 97 ? 17.607 -1.039 -17.885 1.00 98.50 97 ARG A N 1
ATOM 809 C CA . ARG A 1 97 ? 16.166 -1.285 -18.026 1.00 98.50 97 ARG A CA 1
ATOM 810 C C . ARG A 1 97 ? 15.783 -2.667 -17.513 1.00 98.50 97 ARG A C 1
ATOM 812 O O . ARG A 1 97 ? 14.773 -2.792 -16.822 1.00 98.50 97 ARG A O 1
ATOM 819 N N . GLN A 1 98 ? 16.553 -3.698 -17.856 1.00 98.19 98 GLN A N 1
ATOM 820 C CA . GLN A 1 98 ? 16.283 -5.064 -17.416 1.00 98.19 98 GLN A CA 1
ATOM 821 C C . GLN A 1 98 ? 16.439 -5.202 -15.897 1.00 98.19 98 GLN A C 1
ATOM 823 O O . GLN A 1 98 ? 15.553 -5.755 -15.243 1.00 98.19 98 GLN A O 1
ATOM 828 N N . ASP A 1 99 ? 17.501 -4.639 -15.322 1.00 98.06 99 ASP A N 1
ATOM 829 C CA . ASP A 1 99 ? 17.723 -4.663 -13.874 1.00 98.06 99 ASP A CA 1
ATOM 830 C C . ASP A 1 99 ? 16.614 -3.905 -13.125 1.00 98.06 99 ASP A C 1
ATOM 832 O O . ASP A 1 99 ? 16.063 -4.400 -12.134 1.00 98.06 99 ASP A O 1
ATOM 836 N N . ALA A 1 100 ? 16.219 -2.732 -13.632 1.00 98.25 100 ALA A N 1
ATOM 837 C CA . ALA A 1 100 ? 15.107 -1.955 -13.095 1.00 98.25 100 ALA A CA 1
ATOM 838 C C . ALA A 1 100 ? 13.771 -2.705 -13.221 1.00 98.25 100 ALA A C 1
ATOM 840 O O . ALA A 1 100 ? 12.983 -2.710 -12.275 1.00 98.25 100 ALA A O 1
ATOM 841 N N . A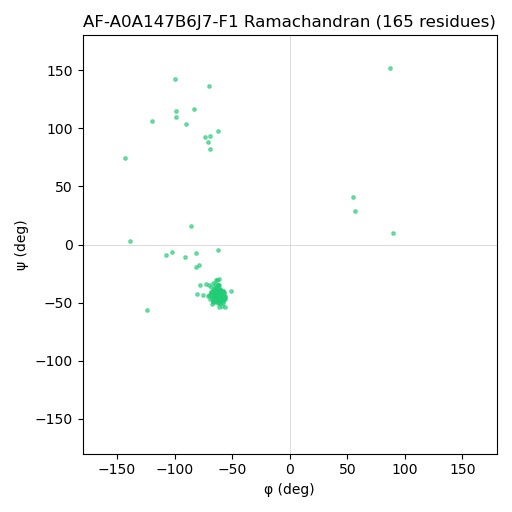RG A 1 101 ? 13.531 -3.418 -14.333 1.00 98.25 101 ARG A N 1
ATOM 842 C CA . ARG A 1 101 ? 12.330 -4.248 -14.540 1.00 98.25 101 ARG A CA 1
ATOM 843 C C . ARG A 1 101 ? 12.196 -5.319 -13.465 1.00 98.25 101 ARG A C 1
ATOM 845 O O . ARG A 1 101 ? 11.097 -5.529 -12.954 1.00 98.25 101 ARG A O 1
ATOM 852 N N . VAL A 1 102 ? 13.296 -5.991 -13.121 1.00 98.19 102 VAL A N 1
ATOM 853 C CA . VAL A 1 102 ? 13.313 -7.031 -12.081 1.00 98.19 102 VAL A CA 1
ATOM 854 C C . VAL A 1 102 ? 12.990 -6.429 -10.711 1.00 98.19 102 VAL A C 1
ATOM 856 O O . VAL A 1 102 ? 12.122 -6.952 -10.008 1.00 98.19 102 VAL A O 1
ATOM 859 N N . ARG A 1 103 ? 13.615 -5.297 -10.349 1.00 97.38 103 ARG A N 1
ATOM 860 C CA . ARG A 1 103 ? 13.324 -4.588 -9.087 1.00 97.38 103 ARG A CA 1
ATOM 861 C C . ARG A 1 103 ? 11.868 -4.128 -9.006 1.00 97.38 103 ARG A C 1
ATOM 863 O O . ARG A 1 103 ? 11.199 -4.387 -8.006 1.00 97.38 103 ARG A O 1
ATOM 870 N N . PHE A 1 104 ? 11.368 -3.501 -10.070 1.00 97.38 104 PHE A N 1
ATOM 871 C CA . PHE A 1 104 ? 9.977 -3.068 -10.197 1.00 97.38 104 PHE A CA 1
ATOM 872 C C . PHE A 1 104 ? 9.001 -4.241 -10.043 1.00 97.38 104 PHE A C 1
ATOM 874 O O . PHE A 1 104 ? 8.052 -4.153 -9.265 1.00 97.38 104 PHE A O 1
ATOM 881 N N . ALA A 1 105 ? 9.236 -5.355 -10.745 1.00 97.31 105 ALA A N 1
ATOM 882 C CA . ALA A 1 105 ? 8.357 -6.520 -10.702 1.00 97.31 105 ALA A CA 1
ATOM 883 C C . ALA A 1 105 ? 8.295 -7.149 -9.303 1.00 97.31 105 ALA A C 1
ATOM 885 O O . ALA A 1 105 ? 7.207 -7.507 -8.849 1.00 97.31 105 ALA A O 1
ATOM 886 N N . LYS A 1 106 ? 9.437 -7.222 -8.607 1.00 97.44 106 LYS A N 1
ATOM 887 C CA . LYS A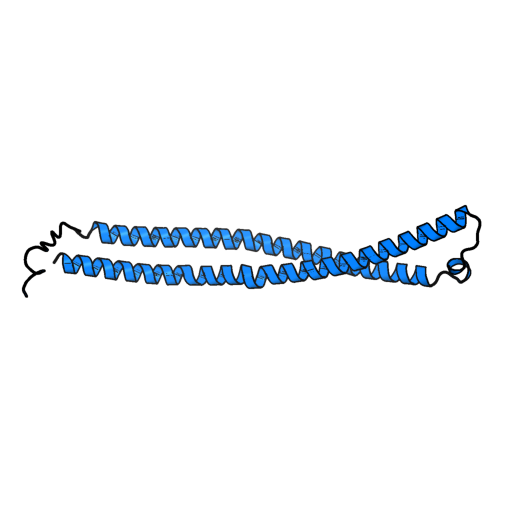 1 106 ? 9.504 -7.691 -7.220 1.00 97.44 106 LYS A CA 1
ATOM 888 C C . LYS A 1 106 ? 8.682 -6.796 -6.289 1.00 97.44 106 LYS A C 1
ATOM 890 O O . LYS A 1 106 ? 7.769 -7.281 -5.630 1.00 97.44 106 LYS A O 1
ATOM 895 N N . LEU A 1 107 ? 8.933 -5.486 -6.305 1.00 97.94 107 LEU A N 1
ATOM 896 C CA . LEU A 1 107 ? 8.216 -4.533 -5.450 1.00 97.94 107 LEU A CA 1
ATOM 897 C C . LEU A 1 107 ? 6.716 -4.468 -5.761 1.00 97.94 107 LEU A C 1
ATOM 899 O O . LEU A 1 107 ? 5.915 -4.243 -4.858 1.00 97.94 107 LEU A O 1
ATOM 903 N N . ARG A 1 108 ? 6.316 -4.702 -7.018 1.00 97.62 108 ARG A N 1
ATOM 904 C CA . ARG A 1 108 ? 4.901 -4.827 -7.392 1.00 97.62 108 ARG A CA 1
ATOM 905 C C . ARG A 1 108 ? 4.231 -5.984 -6.652 1.00 97.62 108 ARG A C 1
ATOM 907 O O . ARG A 1 108 ? 3.126 -5.811 -6.149 1.00 97.62 108 ARG A O 1
ATOM 914 N N . SER A 1 109 ? 4.899 -7.136 -6.580 1.00 97.12 109 SER A N 1
ATOM 915 C CA . SER A 1 109 ? 4.410 -8.292 -5.822 1.00 97.12 109 SER A CA 1
ATOM 916 C C . SER A 1 109 ? 4.330 -7.978 -4.328 1.00 97.12 109 SER A C 1
ATOM 918 O O . SER A 1 109 ? 3.305 -8.244 -3.706 1.00 97.12 109 SER A O 1
ATOM 920 N N . ASP A 1 110 ? 5.370 -7.351 -3.769 1.00 97.06 110 ASP A N 1
ATOM 921 C CA . ASP A 1 110 ? 5.418 -6.991 -2.346 1.00 97.06 110 ASP A CA 1
ATOM 922 C C . ASP A 1 110 ? 4.277 -6.034 -1.959 1.00 97.06 110 ASP A C 1
ATOM 924 O O . ASP A 1 110 ? 3.642 -6.203 -0.917 1.00 97.06 110 ASP A O 1
ATOM 928 N N . VAL A 1 111 ? 3.982 -5.037 -2.804 1.00 98.06 111 VAL A N 1
ATOM 929 C CA . VAL A 1 111 ? 2.86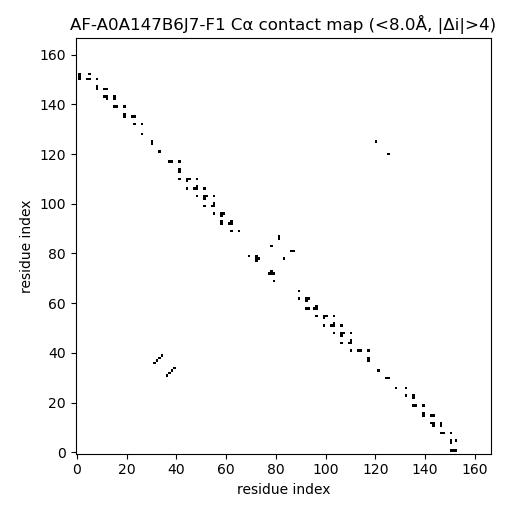8 -4.101 -2.585 1.00 98.06 111 VAL A CA 1
ATOM 930 C C . VAL A 1 111 ? 1.521 -4.814 -2.614 1.00 98.06 111 VAL A C 1
ATOM 932 O O . VAL A 1 111 ? 0.696 -4.535 -1.749 1.00 98.06 111 VAL A O 1
ATOM 935 N N . LEU A 1 112 ? 1.291 -5.727 -3.563 1.00 97.12 112 LEU A N 1
ATOM 936 C CA . LEU A 1 112 ? 0.029 -6.471 -3.648 1.00 97.12 112 LEU A CA 1
ATOM 937 C C . LEU A 1 112 ? -0.224 -7.283 -2.375 1.00 97.12 112 LEU A C 1
ATOM 939 O O . LEU A 1 112 ? -1.283 -7.148 -1.770 1.00 97.12 112 LEU A O 1
ATOM 943 N N . VAL A 1 113 ? 0.781 -8.037 -1.922 1.00 97.12 113 VAL A N 1
ATOM 944 C CA . VAL A 1 113 ? 0.681 -8.837 -0.693 1.00 97.12 113 VAL A CA 1
ATOM 945 C C . VAL A 1 113 ? 0.455 -7.944 0.529 1.00 97.12 113 VAL A C 1
ATOM 947 O O . VAL A 1 113 ? -0.403 -8.236 1.358 1.00 97.12 113 VAL A O 1
ATOM 950 N N . LYS A 1 114 ? 1.182 -6.824 0.658 1.00 96.06 114 LYS A N 1
ATOM 951 C CA . LYS A 1 114 ? 0.984 -5.911 1.797 1.00 96.06 114 LYS A CA 1
ATOM 952 C C . LYS A 1 114 ? -0.386 -5.244 1.801 1.00 96.06 114 LYS A C 1
ATOM 954 O O . LYS A 1 114 ? -0.942 -5.050 2.878 1.00 96.06 114 LYS A O 1
ATOM 959 N N . LEU A 1 115 ? -0.917 -4.881 0.635 1.00 96.25 115 LEU A N 1
ATOM 960 C CA . LEU A 1 115 ? -2.263 -4.320 0.528 1.00 96.25 115 LEU A CA 1
ATOM 961 C C . LEU A 1 115 ? -3.320 -5.338 0.956 1.00 96.25 115 LEU A C 1
ATOM 963 O O . LEU A 1 115 ? -4.208 -4.981 1.721 1.00 96.25 115 LEU A O 1
ATOM 967 N N . GLU A 1 116 ? -3.183 -6.594 0.534 1.00 95.00 116 GLU A N 1
ATOM 968 C CA . GLU A 1 116 ? -4.089 -7.671 0.938 1.00 95.00 116 GLU A CA 1
ATOM 969 C C . GLU A 1 116 ? -4.039 -7.925 2.452 1.00 95.00 116 GLU A C 1
ATOM 971 O O . GLU A 1 116 ? -5.076 -7.955 3.111 1.00 95.00 116 GLU A O 1
ATOM 976 N N . LEU A 1 117 ? -2.840 -8.015 3.037 1.00 93.31 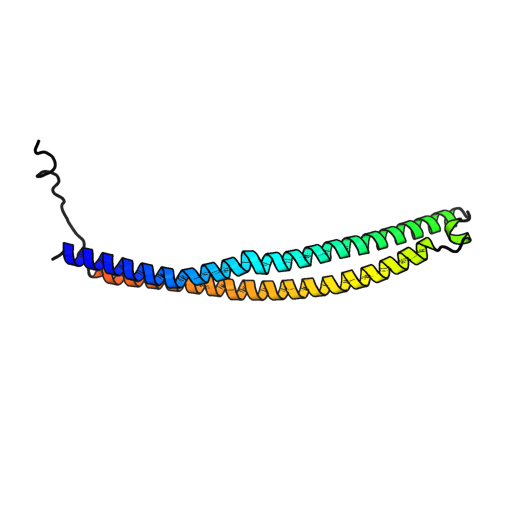117 LEU A N 1
ATOM 977 C CA . LEU A 1 117 ? -2.675 -8.174 4.488 1.00 93.31 117 LEU A CA 1
ATOM 978 C C . LEU A 1 117 ? -3.237 -6.980 5.273 1.00 93.31 117 LEU A C 1
ATOM 980 O O . LEU A 1 117 ? -3.825 -7.158 6.343 1.00 93.31 117 LEU A O 1
ATOM 984 N N . LEU A 1 118 ? -3.049 -5.758 4.764 1.00 94.38 118 LEU A N 1
ATOM 985 C CA . LEU A 1 118 ? -3.590 -4.557 5.392 1.00 94.38 118 LEU A CA 1
ATOM 986 C C . LEU A 1 118 ? -5.121 -4.545 5.332 1.00 94.38 118 LEU A C 1
ATOM 988 O O . LEU A 1 118 ? -5.741 -4.176 6.324 1.00 94.38 118 LEU A O 1
ATOM 992 N N . ASP A 1 119 ? -5.717 -4.964 4.215 1.00 91.12 119 ASP A N 1
ATOM 993 C CA . ASP A 1 119 ? -7.170 -5.021 4.040 1.00 91.12 119 ASP A CA 1
ATOM 994 C C . ASP A 1 119 ? -7.818 -6.099 4.919 1.00 91.12 119 ASP A C 1
ATOM 996 O O . ASP A 1 119 ? -8.789 -5.832 5.629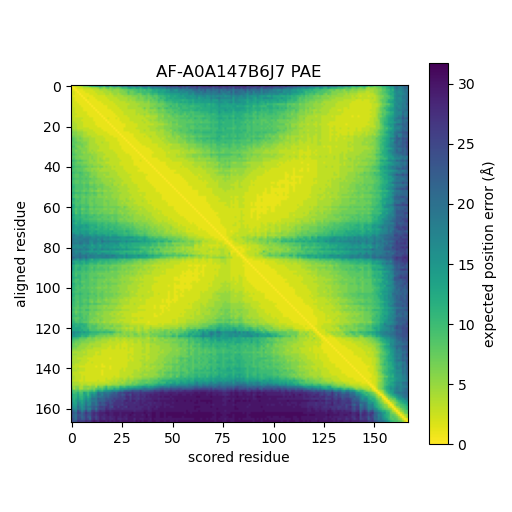 1.00 91.12 119 ASP A O 1
ATOM 1000 N N . GLN A 1 120 ? -7.214 -7.289 4.992 1.00 88.25 120 GLN A N 1
ATOM 1001 C CA . GLN A 1 120 ? -7.649 -8.335 5.923 1.00 88.25 120 GLN A CA 1
ATOM 1002 C C . GLN A 1 120 ? -7.642 -7.827 7.368 1.00 88.25 120 GLN A C 1
ATOM 1004 O O . GLN A 1 120 ? -8.621 -7.998 8.098 1.00 88.25 120 GLN A O 1
ATOM 1009 N N . LYS A 1 121 ? -6.565 -7.136 7.764 1.00 85.88 121 LYS A N 1
ATOM 1010 C CA . LYS A 1 121 ? -6.455 -6.529 9.091 1.00 85.88 121 LYS A CA 1
ATOM 1011 C C . LYS A 1 121 ? -7.486 -5.421 9.304 1.00 85.88 121 LYS A C 1
ATOM 1013 O O . LYS A 1 121 ? -8.098 -5.359 10.362 1.00 85.88 121 LYS A O 1
ATOM 1018 N N . HIS A 1 122 ? -7.693 -4.564 8.309 1.00 87.19 122 HIS A N 1
ATOM 1019 C CA . HIS A 1 122 ? -8.667 -3.478 8.344 1.00 87.19 122 HIS A CA 1
ATOM 1020 C C . HIS A 1 122 ? -10.075 -4.000 8.638 1.00 87.19 122 HIS A C 1
ATOM 1022 O O . HIS A 1 122 ? -10.715 -3.548 9.587 1.00 87.19 122 HIS A O 1
ATOM 1028 N N . VAL A 1 123 ? -10.540 -4.972 7.851 1.00 82.88 123 VAL A N 1
ATOM 1029 C CA . VAL A 1 123 ? -11.896 -5.515 7.969 1.00 82.88 123 VAL A CA 1
ATOM 1030 C C . VAL A 1 123 ? -12.072 -6.253 9.293 1.00 82.88 123 VAL A C 1
ATOM 1032 O O . VAL A 1 123 ? -13.045 -5.999 10.004 1.00 82.88 123 VAL A O 1
ATOM 1035 N N . GLN A 1 124 ? -11.135 -7.135 9.650 1.00 82.38 124 GLN A N 1
ATOM 1036 C CA . GLN A 1 124 ? -11.248 -7.931 10.872 1.00 82.38 124 GLN A CA 1
ATOM 1037 C C . GLN A 1 124 ? -11.141 -7.065 12.128 1.00 82.38 124 GLN A C 1
ATOM 1039 O O . GLN A 1 124 ? -12.025 -7.127 12.983 1.00 82.38 124 GLN A O 1
ATOM 1044 N N . ASP A 1 125 ? -10.111 -6.221 12.232 1.00 82.62 125 ASP A N 1
ATOM 1045 C CA . ASP A 1 125 ? -9.864 -5.457 13.453 1.00 82.62 125 ASP A CA 1
ATOM 1046 C C . ASP A 1 125 ? -10.914 -4.360 13.638 1.00 82.62 125 ASP A C 1
ATOM 1048 O O . ASP A 1 125 ? -11.443 -4.205 14.734 1.00 82.62 125 ASP A O 1
ATOM 1052 N N . ILE A 1 126 ? -11.275 -3.598 12.600 1.00 85.88 126 ILE A N 1
ATOM 1053 C CA . ILE A 1 126 ? -12.195 -2.466 12.792 1.00 85.88 126 ILE A CA 1
ATOM 1054 C C . ILE A 1 126 ? -13.602 -2.941 13.133 1.00 85.88 126 ILE A C 1
ATOM 1056 O O . ILE A 1 126 ? -14.192 -2.437 14.091 1.00 85.88 126 ILE A O 1
ATOM 1060 N N . VAL A 1 127 ? -14.141 -3.915 12.396 1.00 87.06 127 VAL A N 1
ATOM 1061 C CA . VAL A 1 127 ? -15.491 -4.431 12.666 1.00 87.06 127 VAL A CA 1
ATOM 1062 C C . VAL A 1 127 ? -15.550 -5.031 14.068 1.00 87.06 127 VAL A C 1
ATOM 1064 O O . VAL A 1 127 ? -16.468 -4.723 14.830 1.00 87.06 127 VAL A O 1
ATOM 1067 N N . PHE A 1 128 ? -14.541 -5.818 14.443 1.00 88.31 128 PHE A N 1
ATOM 1068 C CA . PHE A 1 128 ? -14.468 -6.424 15.765 1.00 88.31 128 PHE A CA 1
ATOM 1069 C C . PHE A 1 128 ? -14.383 -5.378 16.884 1.00 88.31 128 PHE A C 1
ATOM 1071 O O . PHE A 1 128 ? -15.118 -5.460 17.870 1.00 88.31 128 PHE A O 1
ATOM 1078 N N . GLN A 1 129 ? -13.535 -4.355 16.739 1.00 90.06 129 GLN A N 1
ATOM 1079 C CA . GLN A 1 129 ? -13.399 -3.307 17.754 1.00 90.06 129 GLN A CA 1
ATOM 1080 C C . GLN A 1 129 ? -14.661 -2.434 17.850 1.00 90.06 129 GLN A C 1
ATOM 1082 O O . GLN A 1 129 ? -15.067 -2.081 18.956 1.00 90.06 129 GLN A O 1
ATOM 1087 N N . LEU A 1 130 ? -15.338 -2.141 16.732 1.00 90.19 130 LEU A N 1
ATOM 1088 C CA . LEU A 1 130 ? -16.617 -1.419 16.735 1.00 90.19 130 LEU A CA 1
ATOM 1089 C C . LEU A 1 130 ? -17.724 -2.217 17.431 1.00 90.19 130 LEU A C 1
ATOM 1091 O O . LEU A 1 130 ? -18.441 -1.667 18.266 1.00 90.19 130 LEU A O 1
ATOM 1095 N N . GLN A 1 131 ? -17.838 -3.517 17.147 1.00 92.06 131 GLN A N 1
ATOM 1096 C CA . GLN A 1 131 ? -18.793 -4.391 17.833 1.00 92.06 131 GLN A CA 1
ATOM 1097 C C . GLN A 1 131 ? -18.532 -4.428 19.341 1.00 92.06 131 GLN A C 1
ATOM 1099 O O . GLN A 1 131 ? -19.462 -4.277 20.135 1.00 92.06 131 GLN A O 1
ATOM 1104 N N . ARG A 1 132 ? -17.265 -4.562 19.753 1.00 92.50 132 ARG A N 1
ATOM 1105 C CA . ARG A 1 132 ? -16.884 -4.534 21.171 1.00 92.50 132 ARG A CA 1
ATOM 1106 C C . ARG A 1 132 ? -17.195 -3.196 21.833 1.00 92.50 132 ARG A C 1
ATOM 1108 O O . ARG A 1 132 ? -17.646 -3.190 22.977 1.00 92.50 132 ARG A O 1
ATOM 1115 N N . LEU A 1 133 ? -16.975 -2.082 21.137 1.00 93.75 133 LEU A N 1
ATOM 1116 C CA . LEU A 1 133 ? -17.300 -0.747 21.635 1.00 93.75 133 LEU A CA 1
ATOM 1117 C C . LEU A 1 133 ? -18.806 -0.602 21.875 1.00 93.75 133 LEU A C 1
ATOM 1119 O O . LEU A 1 133 ? -19.213 -0.208 22.967 1.00 93.75 133 LEU A O 1
ATOM 1123 N N . VAL A 1 134 ? -19.630 -0.961 20.887 1.00 95.12 134 VAL A N 1
ATOM 1124 C CA . VAL A 1 134 ? -21.096 -0.890 20.992 1.00 95.12 134 VAL A CA 1
ATOM 1125 C C . VAL A 1 134 ? -21.609 -1.808 22.100 1.00 95.12 134 VAL A C 1
ATOM 1127 O O . VAL A 1 134 ? -22.417 -1.375 22.918 1.00 95.12 134 VAL A O 1
ATOM 1130 N N . ALA A 1 135 ? -21.103 -3.040 22.188 1.00 95.75 135 ALA A N 1
ATOM 1131 C CA . ALA A 1 135 ? -21.474 -3.974 23.248 1.00 95.75 135 ALA A CA 1
ATOM 1132 C C . ALA A 1 135 ? -21.112 -3.434 24.641 1.00 95.75 135 ALA A C 1
ATOM 1134 O O . ALA A 1 135 ? -21.929 -3.489 25.560 1.00 95.75 135 ALA A O 1
ATOM 1135 N N . ALA A 1 136 ? -19.915 -2.859 24.800 1.00 95.75 136 ALA A N 1
ATOM 1136 C CA . ALA A 1 136 ? -19.480 -2.282 26.068 1.00 95.75 136 ALA A CA 1
ATOM 1137 C C . ALA A 1 136 ? -20.324 -1.059 26.470 1.00 95.75 136 ALA A C 1
ATOM 1139 O O . ALA A 1 136 ? -20.699 -0.932 27.636 1.00 95.75 136 ALA A O 1
ATOM 1140 N N . LEU A 1 137 ? -20.661 -0.187 25.513 1.00 96.06 137 LEU A N 1
ATOM 1141 C CA . LEU A 1 137 ? -21.535 0.968 25.739 1.00 96.06 137 LEU A CA 1
ATOM 1142 C C . LEU A 1 137 ? -22.965 0.547 26.083 1.00 96.06 137 LEU A C 1
ATOM 1144 O O . LEU A 1 137 ? -23.547 1.085 27.022 1.00 96.06 137 LEU A O 1
ATOM 1148 N N . SER A 1 138 ? -23.514 -0.434 25.364 1.00 97.31 138 SER A N 1
ATOM 1149 C CA . SER A 1 138 ? -24.841 -0.981 25.647 1.00 97.31 138 SER A CA 1
ATOM 1150 C C . SER A 1 138 ? -24.896 -1.594 27.041 1.00 97.31 138 SER A C 1
ATOM 1152 O O . SER A 1 138 ? -25.852 -1.341 27.769 1.00 97.31 138 SER A O 1
ATOM 1154 N N . GLN A 1 139 ? -23.876 -2.363 27.433 1.00 96.44 139 GLN A N 1
ATOM 1155 C CA . GLN A 1 139 ? -23.806 -2.947 28.769 1.00 96.44 139 GLN A CA 1
ATOM 1156 C C . GLN A 1 139 ? -23.747 -1.861 29.844 1.00 96.44 139 GLN A C 1
ATOM 1158 O O . GLN A 1 139 ? -24.536 -1.894 30.781 1.00 96.44 139 GLN A O 1
ATOM 1163 N N . TYR A 1 140 ? -22.864 -0.870 29.680 1.00 97.00 140 TYR A N 1
ATOM 1164 C CA . TYR A 1 140 ? -22.762 0.261 30.602 1.00 97.00 140 TYR A CA 1
ATOM 1165 C C . TYR A 1 140 ? -24.103 0.988 30.757 1.00 97.00 140 TYR A C 1
ATOM 1167 O O . TYR A 1 140 ? -24.543 1.240 31.876 1.00 97.00 140 TYR A O 1
ATOM 1175 N N . HIS A 1 141 ? -24.783 1.280 29.646 1.00 95.75 141 HIS A N 1
ATOM 1176 C CA . HIS A 1 141 ? -26.067 1.970 29.680 1.00 95.75 141 HIS A CA 1
ATOM 1177 C C . HIS A 1 141 ? -27.157 1.142 30.371 1.00 95.75 141 HIS A C 1
ATOM 1179 O O . HIS A 1 141 ? -27.888 1.674 31.205 1.00 95.75 141 HIS A O 1
ATOM 1185 N N . ASN A 1 142 ? -27.234 -0.159 30.078 1.00 96.75 142 ASN A N 1
ATOM 1186 C CA . ASN A 1 142 ? -28.183 -1.069 30.718 1.00 96.75 142 ASN A CA 1
ATOM 1187 C C . ASN A 1 142 ? -27.934 -1.179 32.229 1.00 96.75 142 ASN A C 1
ATOM 1189 O O . ASN A 1 142 ? -28.890 -1.125 33.004 1.00 96.75 142 ASN A O 1
ATOM 1193 N N . ASP A 1 143 ? -26.668 -1.263 32.649 1.00 95.50 143 ASP A N 1
ATOM 1194 C CA . ASP A 1 143 ? -26.274 -1.303 34.062 1.00 95.50 143 ASP A CA 1
ATOM 1195 C C . ASP A 1 143 ? -26.669 0.002 34.780 1.00 95.50 143 ASP A C 1
ATOM 1197 O O . ASP A 1 143 ? -27.283 -0.025 35.850 1.00 95.50 143 ASP A O 1
ATOM 1201 N N . CYS A 1 144 ? -26.392 1.162 34.171 1.00 93.69 144 CYS A N 1
ATOM 1202 C CA . CYS A 1 144 ? -26.794 2.467 34.701 1.00 93.69 144 CYS A CA 1
ATOM 1203 C C . CYS A 1 144 ? -28.316 2.613 34.798 1.00 93.69 144 CYS A C 1
ATOM 1205 O O . CYS A 1 144 ? -28.827 3.058 35.826 1.00 93.69 144 CYS A O 1
ATOM 1207 N N . HIS A 1 145 ? -29.043 2.228 33.747 1.00 92.69 145 HIS A N 1
ATOM 1208 C CA . HIS A 1 145 ? -30.500 2.292 33.709 1.00 92.69 145 HIS A CA 1
ATOM 1209 C C . HIS A 1 145 ? -31.130 1.381 34.770 1.00 92.69 145 HIS A C 1
ATOM 1211 O O . HIS A 1 145 ? -32.060 1.800 35.458 1.00 92.69 145 HIS A O 1
ATOM 1217 N N . ALA A 1 146 ? -30.608 0.163 34.951 1.00 92.19 146 ALA A N 1
ATOM 1218 C CA . ALA A 1 146 ? -31.082 -0.761 35.978 1.00 92.19 146 ALA A CA 1
ATOM 1219 C C . ALA A 1 146 ? -30.945 -0.162 37.384 1.00 92.19 146 ALA A C 1
ATOM 1221 O O . ALA A 1 146 ? -31.893 -0.218 38.165 1.00 92.19 146 ALA A O 1
ATOM 1222 N N . VAL A 1 147 ? -29.807 0.473 37.682 1.00 91.00 147 VAL A N 1
ATOM 1223 C CA . VAL A 1 147 ? -29.594 1.153 38.966 1.00 91.00 147 VAL A CA 1
ATOM 1224 C C . VAL A 1 147 ? -30.514 2.367 39.106 1.00 91.00 147 VAL A C 1
ATOM 1226 O O . VAL A 1 147 ? -31.228 2.466 40.100 1.00 91.00 147 VAL A O 1
ATOM 1229 N N . MET A 1 148 ? -30.579 3.244 38.100 1.00 85.62 148 MET A N 1
ATOM 1230 C CA . MET A 1 148 ? -31.414 4.453 38.140 1.00 85.62 148 MET A CA 1
ATOM 1231 C C . MET A 1 148 ? -32.912 4.165 38.261 1.00 85.62 148 MET A C 1
ATOM 1233 O O . MET A 1 148 ? -33.620 4.913 38.925 1.00 85.62 148 MET A O 1
ATOM 1237 N N . LYS A 1 149 ? -33.406 3.080 37.655 1.00 86.75 149 LYS A N 1
ATOM 1238 C CA . LYS A 1 149 ? -34.819 2.683 37.740 1.00 86.75 149 LYS A CA 1
ATOM 1239 C C . LYS A 1 149 ? -35.239 2.321 39.167 1.00 86.75 149 LYS A C 1
ATOM 1241 O O . LYS A 1 149 ? -36.402 2.483 39.524 1.00 86.75 149 LYS A O 1
ATOM 1246 N N . THR A 1 150 ? -34.312 1.804 39.973 1.00 82.44 150 THR A N 1
ATOM 1247 C CA . THR A 1 150 ? -34.580 1.438 41.375 1.00 82.44 150 THR A CA 1
ATOM 1248 C C . THR A 1 150 ? -34.522 2.632 42.324 1.00 82.44 150 THR A C 1
ATOM 1250 O O . THR A 1 150 ? -35.075 2.582 43.425 1.00 82.44 150 THR A O 1
ATOM 1253 N N . THR A 1 151 ? -33.883 3.723 41.905 1.00 76.19 151 THR A N 1
ATOM 1254 C CA . THR A 1 151 ? -33.825 4.964 42.664 1.00 76.19 151 THR A CA 1
ATOM 1255 C C . THR A 1 151 ? -35.089 5.782 42.401 1.00 76.19 151 THR A C 1
ATOM 1257 O O . THR A 1 151 ? -35.349 6.229 41.289 1.00 76.19 151 THR A O 1
ATOM 1260 N N . THR A 1 152 ? -35.892 6.020 43.438 1.00 67.69 152 THR A N 1
ATOM 1261 C CA . THR A 1 152 ? -37.010 6.974 43.392 1.00 67.69 152 THR A CA 1
ATOM 1262 C C . THR A 1 152 ? -36.446 8.392 43.340 1.00 67.69 152 THR A C 1
ATOM 1264 O O . THR A 1 152 ? -36.178 9.007 44.374 1.00 67.69 152 THR A O 1
ATOM 1267 N N . ILE A 1 153 ? -36.178 8.879 42.132 1.00 63.94 153 ILE A N 1
ATOM 1268 C CA . ILE A 1 153 ? -35.659 10.222 41.896 1.00 63.94 153 ILE A CA 1
ATOM 1269 C C . ILE A 1 153 ? -36.870 11.148 41.730 1.00 63.94 153 ILE A C 1
ATOM 1271 O O . ILE A 1 153 ? -37.474 11.184 40.664 1.00 63.94 153 ILE A O 1
ATOM 1275 N N . PHE A 1 154 ? -37.151 11.918 42.789 1.00 61.25 154 PHE A N 1
ATOM 1276 C CA . PHE A 1 154 ? -37.923 13.177 42.812 1.00 61.25 154 PHE A CA 1
ATOM 1277 C C . PHE A 1 154 ? -39.461 13.154 42.957 1.00 61.25 154 PHE A C 1
ATOM 1279 O O . PHE A 1 154 ? -40.091 12.166 42.590 1.00 61.25 154 PHE A O 1
ATOM 1286 N N . PRO A 1 155 ? -40.055 14.236 43.536 1.00 54.69 155 PRO A N 1
ATOM 1287 C CA . PRO A 1 155 ? -39.570 15.626 43.514 1.00 54.69 155 PRO A CA 1
ATOM 1288 C C . PRO A 1 155 ? -38.801 16.085 44.775 1.00 54.69 155 PRO A C 1
ATOM 1290 O O . PRO A 1 155 ? -39.393 16.207 45.837 1.00 54.69 155 PRO A O 1
ATOM 1293 N N . ILE A 1 156 ? -37.498 16.405 44.691 1.00 57.03 156 ILE A N 1
ATOM 1294 C CA . ILE A 1 156 ? -36.909 17.459 45.537 1.00 57.03 156 ILE A CA 1
ATOM 1295 C C . ILE A 1 156 ? -37.508 18.769 45.035 1.00 57.03 156 ILE A C 1
ATOM 1297 O O . ILE A 1 156 ? -37.021 19.412 44.106 1.00 57.03 156 ILE A O 1
ATOM 1301 N N . GLU A 1 157 ? -38.589 19.179 45.671 1.00 52.84 157 GLU A N 1
ATOM 1302 C CA . GLU A 1 157 ? -38.854 20.599 45.783 1.00 52.84 157 GLU A CA 1
ATOM 1303 C C . GLU A 1 157 ? -37.690 21.180 46.591 1.00 52.84 157 GLU A C 1
ATOM 1305 O O . GLU A 1 157 ? -37.616 21.042 47.812 1.00 52.84 157 GLU A O 1
ATOM 1310 N N . VAL A 1 158 ? -36.694 21.739 45.899 1.00 54.53 158 VAL A N 1
ATOM 1311 C CA . VAL A 1 158 ? -35.725 22.606 46.563 1.00 54.53 158 VAL A CA 1
ATOM 1312 C C . VAL A 1 158 ? -36.499 23.886 46.821 1.00 54.53 158 VAL A C 1
ATOM 1314 O O . VAL A 1 158 ? -36.600 24.739 45.941 1.00 54.53 158 VAL A O 1
ATOM 1317 N N . ASP A 1 159 ? -37.113 23.990 47.997 1.00 53.47 159 ASP A N 1
ATOM 1318 C CA . ASP A 1 159 ? -37.737 25.232 48.429 1.00 53.47 159 ASP A CA 1
ATOM 1319 C C . ASP A 1 159 ? -36.626 26.256 48.719 1.00 53.47 159 ASP A C 1
ATOM 1321 O O . ASP A 1 159 ? -36.163 26.442 49.845 1.00 53.47 159 ASP A O 1
ATOM 1325 N N . LEU A 1 160 ? -36.148 26.891 47.646 1.00 56.34 160 LEU A N 1
ATOM 1326 C CA . LEU A 1 160 ? -35.143 27.958 47.639 1.00 56.34 160 LEU A CA 1
ATOM 1327 C C . LEU A 1 160 ? -35.618 29.206 48.408 1.00 56.34 160 LEU A C 1
ATOM 1329 O O . LEU A 1 160 ? -34.848 30.155 48.569 1.00 56.34 160 LEU A O 1
ATOM 1333 N N . SER A 1 161 ? -36.867 29.233 48.888 1.00 58.94 161 SER A N 1
ATOM 1334 C CA . SER A 1 161 ? -37.455 30.392 49.556 1.00 58.94 161 SER A CA 1
ATOM 1335 C C . SER A 1 161 ? -37.019 30.573 51.016 1.00 58.94 161 SER A C 1
ATOM 1337 O O . SER A 1 161 ? -37.155 31.677 51.537 1.00 58.94 161 SER A O 1
ATOM 1339 N N . ARG A 1 162 ? -36.467 29.546 51.688 1.00 54.94 162 ARG A N 1
ATOM 1340 C CA . ARG A 1 162 ? -36.212 29.603 53.147 1.00 54.94 162 ARG A CA 1
ATOM 1341 C C . ARG A 1 162 ? -34.759 29.748 53.595 1.00 54.94 162 ARG A C 1
ATOM 1343 O O . ARG A 1 162 ? -34.531 29.982 54.777 1.00 54.94 162 ARG A O 1
ATOM 1350 N N . SER A 1 163 ? -33.779 29.636 52.702 1.00 53.59 163 SER A N 1
ATOM 1351 C CA . SER A 1 163 ? -32.359 29.673 53.104 1.00 53.59 163 SER A CA 1
ATOM 1352 C C . SER A 1 163 ? -31.434 30.475 52.188 1.00 53.59 163 SER A C 1
ATOM 1354 O O . SER A 1 163 ? -30.241 30.554 52.465 1.00 53.59 163 SER A O 1
ATOM 1356 N N . THR A 1 164 ? -31.954 31.130 51.145 1.00 52.19 164 THR A N 1
ATOM 1357 C CA . THR A 1 164 ? -31.116 31.893 50.197 1.00 52.19 164 THR A CA 1
ATOM 1358 C C . THR A 1 164 ? -30.925 33.368 50.591 1.00 52.19 164 THR A C 1
ATOM 1360 O O . THR A 1 164 ? -30.061 34.036 50.035 1.00 52.19 164 THR A O 1
ATOM 1363 N N . PHE A 1 165 ? -31.671 33.883 51.578 1.00 54.22 165 PHE A N 1
ATOM 1364 C CA . PHE A 1 165 ? -31.560 35.276 52.034 1.00 54.22 165 PHE A CA 1
ATOM 1365 C C . PHE A 1 165 ? -31.732 35.406 53.553 1.00 54.22 165 PHE A C 1
ATOM 1367 O O . PHE A 1 165 ? -32.752 35.890 54.034 1.00 54.22 165 PHE A O 1
ATOM 1374 N N . HIS A 1 166 ? -30.720 35.012 54.321 1.00 46.56 166 HIS A N 1
ATOM 1375 C CA . HIS A 1 166 ? -30.493 35.627 55.628 1.00 46.56 166 HIS A CA 1
ATOM 1376 C 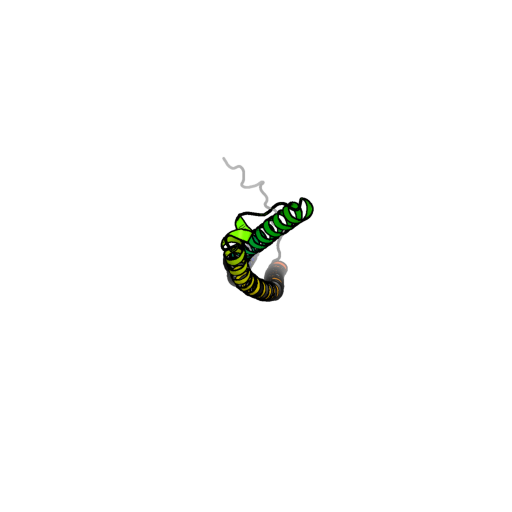C . HIS A 1 166 ? -29.106 36.267 55.605 1.00 46.56 166 HIS A C 1
ATOM 1378 O O . HIS A 1 166 ? -28.094 35.575 55.522 1.00 46.56 166 HIS A O 1
ATOM 1384 N N . TYR A 1 167 ? -29.148 37.599 55.538 1.00 42.25 167 TYR A N 1
ATOM 1385 C CA . TYR A 1 167 ? -28.042 38.544 55.660 1.00 42.25 167 TYR A CA 1
ATOM 1386 C C . TYR A 1 167 ? -27.374 38.428 57.034 1.00 42.25 167 TYR A C 1
ATOM 1388 O O . TYR A 1 167 ? -28.119 38.183 58.012 1.00 42.25 167 TYR A O 1
#

Radius of gyration: 35.69 Å; Cα contacts (8 Å, |Δi|>4): 77; chains: 1; bounding box: 70×47×101 Å